Protein AF-A0AA43JFD2-F1 (afdb_monomer_lite)

Radius of gyration: 27.29 Å; chains: 1;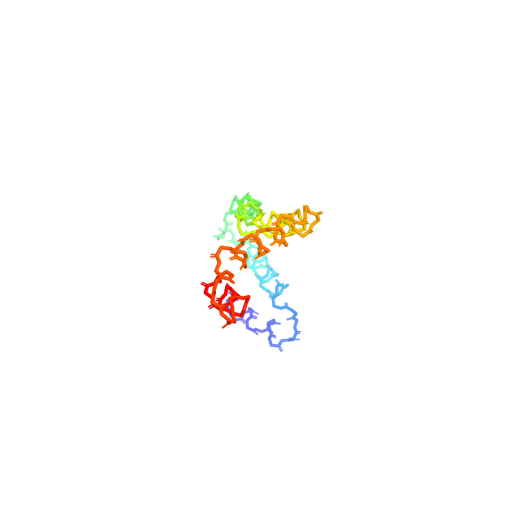 bounding box: 55×24×68 Å

Secondary structure (DSSP, 8-state):
-HHHHHHHHHTT--HHHHHHHHHHHHHHHHHHTT-S-GGGGGGHHHHHHHHHT-HHHHHHHHHHHHHHHHHHT-HHHHHHHHHHHHTTTSTTHHHHHHHH-

Foldseek 3Di:
DVVQLVVVVVVVDDSVCSVVVVVVVVQVVCVVVVNHDPVVVVCVVVVVVVVVPPVVVVVVVVVVVVVVCCVVVCVVVVVLVVQLVVQVVDPCSSVVSVVVD

Sequence (101 aa):
MFAGLCSFVLLGFPVSFTLAGTALVFALAGIAFSVFDPDFLGVLPHRVYGVMTNEVLIAIPLFIFMGVMLERSKVAEELLDTMGQLFGRLRGGLGISVSVV

pLDDT: mean 81.62, std 9.67, range [56.0, 95.0]

Structure (mmCIF, N/CA/C/O backbone):
data_AF-A0AA43JFD2-F1
#
_entry.id   AF-A0AA43JFD2-F1
#
loop_
_atom_site.group_PDB
_atom_site.id
_atom_site.type_symbol
_atom_site.label_atom_id
_atom_site.label_alt_id
_atom_site.label_comp_id
_atom_site.label_asym_id
_atom_site.label_entity_id
_atom_site.label_seq_id
_atom_site.pdbx_PDB_ins_code
_atom_site.Cartn_x
_atom_site.Cartn_y
_atom_site.Cartn_z
_atom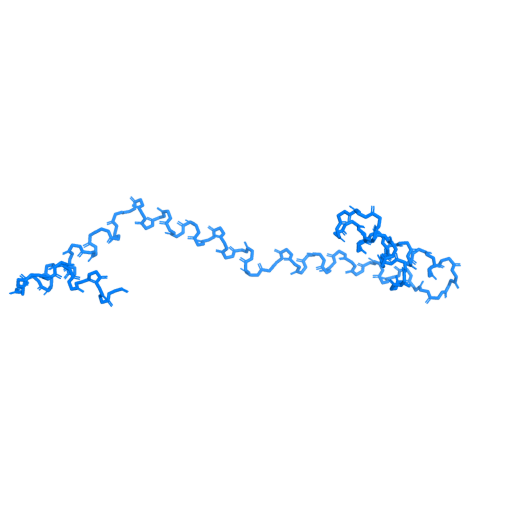_site.occupancy
_atom_site.B_iso_or_equiv
_atom_site.auth_seq_id
_atom_site.auth_comp_id
_atom_site.auth_asym_id
_atom_site.auth_atom_id
_atom_site.pdbx_PDB_model_num
ATOM 1 N N . MET A 1 1 ? 11.920 -10.838 -20.443 1.00 81.00 1 MET A N 1
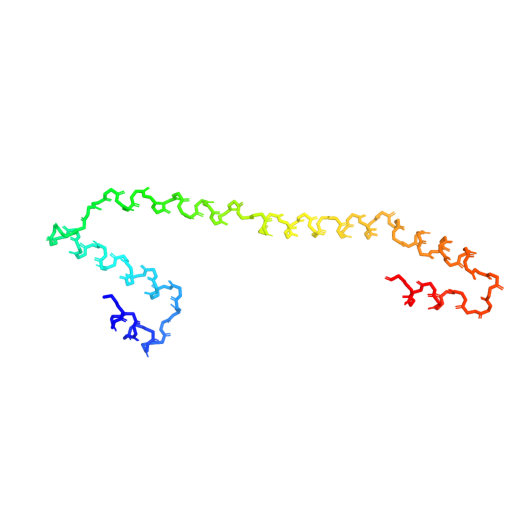ATOM 2 C CA . MET A 1 1 ? 11.491 -10.332 -19.121 1.00 81.00 1 MET A CA 1
ATOM 3 C C . MET A 1 1 ? 11.503 -11.415 -18.035 1.00 81.00 1 MET A C 1
ATOM 5 O O . MET A 1 1 ? 12.230 -11.237 -17.071 1.00 81.00 1 MET A O 1
ATOM 9 N N . PHE A 1 2 ? 10.800 -12.550 -18.191 1.00 87.69 2 PHE A N 1
ATOM 10 C CA . PHE A 1 2 ? 10.686 -13.599 -17.151 1.00 87.69 2 PHE A CA 1
ATOM 11 C C . PHE A 1 2 ? 12.025 -14.163 -16.634 1.00 87.69 2 PHE A C 1
ATOM 13 O O . PHE A 1 2 ? 12.276 -14.128 -15.436 1.00 87.69 2 PHE A O 1
ATOM 20 N N . ALA A 1 3 ? 12.925 -14.599 -17.525 1.00 90.25 3 ALA A N 1
ATOM 21 C CA . ALA A 1 3 ? 14.235 -15.123 -17.116 1.00 90.25 3 ALA A CA 1
ATOM 22 C C . ALA A 1 3 ? 15.081 -14.080 -16.356 1.00 90.25 3 ALA A C 1
ATOM 24 O O . ALA A 1 3 ? 15.721 -14.407 -15.362 1.00 90.25 3 ALA A O 1
ATOM 25 N N . GLY A 1 4 ? 15.013 -12.812 -16.784 1.00 87.56 4 GLY A N 1
ATOM 26 C CA . GLY A 1 4 ? 15.658 -11.691 -16.097 1.00 87.56 4 GLY A CA 1
ATOM 27 C C . GLY A 1 4 ? 15.115 -11.502 -14.680 1.00 87.56 4 GLY A C 1
ATOM 28 O O . GLY A 1 4 ? 15.883 -11.422 -13.724 1.00 87.56 4 GLY A O 1
ATOM 29 N N . LEU A 1 5 ? 13.792 -11.521 -14.521 1.00 89.88 5 LEU A N 1
ATOM 30 C CA . LEU A 1 5 ? 13.142 -11.457 -13.212 1.00 89.88 5 LEU A CA 1
ATOM 31 C C . LEU A 1 5 ? 13.600 -12.598 -12.297 1.00 89.88 5 LEU A C 1
ATOM 33 O O . LEU A 1 5 ? 14.016 -12.329 -11.173 1.00 89.88 5 LEU A O 1
ATOM 37 N N . CYS A 1 6 ? 13.617 -13.842 -12.784 1.00 88.62 6 CYS A N 1
ATOM 38 C CA . CYS A 1 6 ? 14.107 -14.980 -12.005 1.00 88.62 6 CYS A CA 1
ATOM 39 C C . CYS A 1 6 ? 15.559 -14.783 -11.546 1.00 88.62 6 CYS A C 1
ATOM 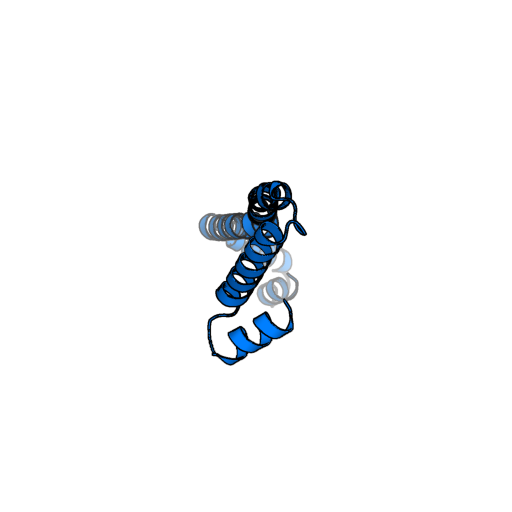41 O O . CYS A 1 6 ? 15.847 -14.991 -10.370 1.00 88.62 6 CYS A O 1
ATOM 43 N N . SER A 1 7 ? 16.460 -14.319 -12.421 1.00 89.38 7 SER A N 1
ATOM 44 C CA . SER A 1 7 ? 17.848 -14.038 -12.022 1.00 89.38 7 SER A CA 1
ATOM 45 C C . SER A 1 7 ? 17.962 -12.956 -10.939 1.00 89.38 7 SER A C 1
ATOM 47 O O . SER A 1 7 ? 18.719 -13.131 -9.988 1.00 89.38 7 SER A O 1
ATOM 49 N N . PHE A 1 8 ? 17.182 -11.871 -11.026 1.00 86.81 8 PHE A N 1
ATOM 50 C CA . PHE A 1 8 ? 17.209 -10.792 -10.031 1.00 86.81 8 PHE A CA 1
ATOM 51 C C . PHE A 1 8 ? 16.615 -11.199 -8.679 1.00 86.81 8 PHE A C 1
ATOM 53 O O . PHE A 1 8 ? 17.105 -10.757 -7.641 1.00 86.81 8 PHE A O 1
ATOM 60 N N . VAL A 1 9 ? 15.596 -12.060 -8.673 1.00 89.19 9 VAL A N 1
ATOM 61 C CA . VAL A 1 9 ? 15.027 -12.612 -7.434 1.00 89.19 9 VAL A CA 1
ATOM 62 C C . VAL A 1 9 ? 16.006 -13.581 -6.764 1.00 89.19 9 VAL A C 1
ATOM 64 O O . VAL A 1 9 ? 16.186 -13.522 -5.551 1.00 89.19 9 VAL A O 1
ATOM 67 N N . LEU A 1 10 ? 16.697 -14.422 -7.541 1.00 90.31 10 LEU A N 1
ATOM 68 C CA . LEU A 1 10 ? 17.713 -15.350 -7.023 1.00 90.31 10 LEU A CA 1
ATOM 69 C C . LEU A 1 10 ? 18.939 -14.634 -6.429 1.00 90.31 10 LEU A C 1
ATOM 71 O O . LEU A 1 10 ? 19.590 -15.182 -5.545 1.00 90.31 10 LEU A O 1
ATOM 75 N N . LEU A 1 11 ? 19.223 -13.401 -6.862 1.00 87.56 11 LEU A N 1
ATOM 76 C CA . LEU A 1 11 ? 20.252 -12.530 -6.278 1.00 87.56 11 LEU A CA 1
ATOM 77 C C . LEU A 1 11 ? 19.887 -11.992 -4.877 1.00 87.56 11 LEU A C 1
ATOM 79 O O . LEU A 1 11 ? 20.711 -11.330 -4.252 1.00 87.56 11 LEU A O 1
ATOM 83 N N . GLY A 1 12 ? 18.682 -12.277 -4.365 1.00 84.44 12 GLY A N 1
ATOM 84 C CA . GLY A 1 12 ? 18.280 -11.957 -2.991 1.00 84.44 12 GLY A CA 1
ATOM 85 C C . GLY A 1 12 ? 17.786 -10.523 -2.770 1.00 84.44 12 GLY A C 1
ATOM 86 O O . GLY A 1 12 ? 17.606 -10.107 -1.628 1.00 84.44 12 GLY A O 1
ATOM 87 N N . PHE A 1 13 ? 17.547 -9.755 -3.836 1.00 83.44 13 PHE A N 1
ATOM 88 C CA . PHE A 1 13 ? 16.979 -8.409 -3.730 1.00 83.44 13 PHE A CA 1
ATOM 89 C C . PHE A 1 13 ? 15.479 -8.447 -3.377 1.00 83.44 13 PHE A C 1
ATOM 91 O O . PHE A 1 13 ? 14.774 -9.368 -3.801 1.00 83.44 13 PHE A O 1
ATOM 98 N N . PRO A 1 14 ? 14.941 -7.435 -2.661 1.00 88.06 14 PRO A N 1
ATOM 99 C CA . PRO A 1 14 ? 13.516 -7.380 -2.348 1.00 88.06 14 PRO A CA 1
ATOM 100 C C . PRO A 1 14 ? 12.653 -7.426 -3.617 1.00 88.06 14 PRO A C 1
ATOM 102 O O . PRO A 1 14 ? 12.907 -6.720 -4.597 1.00 88.06 14 PRO A O 1
ATOM 105 N N . VAL A 1 15 ? 11.608 -8.257 -3.586 1.00 88.50 15 VAL A N 1
ATOM 106 C CA . VAL A 1 15 ? 10.800 -8.620 -4.766 1.00 88.50 15 VAL A CA 1
ATOM 107 C C . VAL A 1 15 ? 10.131 -7.407 -5.431 1.00 88.50 15 VAL A C 1
ATOM 109 O O . VAL A 1 15 ? 10.007 -7.361 -6.651 1.00 88.50 15 VAL A O 1
ATOM 112 N N . SER A 1 16 ? 9.754 -6.383 -4.660 1.00 88.81 16 SER A N 1
ATOM 113 C CA . SER A 1 16 ? 9.153 -5.150 -5.192 1.00 88.81 16 SER A CA 1
ATOM 114 C C . SER A 1 16 ? 10.094 -4.393 -6.137 1.00 88.81 16 SER A C 1
ATOM 116 O O . SER A 1 16 ? 9.685 -3.989 -7.227 1.00 88.81 16 SER A O 1
ATOM 118 N N . PHE A 1 17 ? 11.365 -4.244 -5.755 1.00 87.94 17 PHE A N 1
ATOM 119 C CA . PHE A 1 17 ? 12.368 -3.552 -6.566 1.00 87.94 17 PHE A CA 1
ATOM 120 C C . PHE A 1 17 ? 12.771 -4.363 -7.795 1.00 87.94 17 PHE A C 1
ATOM 122 O O . PHE A 1 17 ? 12.973 -3.788 -8.863 1.00 87.94 17 PHE A O 1
ATOM 129 N N . THR A 1 18 ? 12.846 -5.690 -7.683 1.00 91.75 18 THR A N 1
ATOM 130 C CA . THR A 1 18 ? 13.178 -6.551 -8.829 1.00 91.75 18 THR A CA 1
ATOM 131 C C . THR A 1 18 ? 12.046 -6.597 -9.856 1.00 91.75 18 THR A C 1
ATOM 133 O O . THR A 1 18 ? 12.314 -6.516 -11.055 1.00 91.75 18 THR A O 1
ATOM 136 N N . LEU A 1 19 ? 10.782 -6.627 -9.420 1.00 90.25 19 LEU A N 1
ATOM 137 C CA . LEU A 1 19 ? 9.614 -6.516 -10.301 1.00 90.25 19 LEU A CA 1
ATOM 138 C C . LEU A 1 19 ? 9.576 -5.174 -11.039 1.00 90.25 19 LEU A C 1
ATOM 140 O O . LEU A 1 19 ? 9.508 -5.153 -12.269 1.00 90.25 19 LEU A O 1
ATOM 144 N N . ALA A 1 20 ? 9.655 -4.061 -10.304 1.00 88.94 20 ALA A N 1
ATOM 145 C CA . ALA A 1 20 ? 9.614 -2.727 -10.897 1.00 88.94 20 ALA A CA 1
ATOM 146 C C . ALA A 1 20 ? 10.824 -2.481 -11.812 1.00 88.94 20 ALA A C 1
ATOM 148 O O . ALA A 1 20 ? 10.663 -2.039 -12.947 1.00 88.94 20 ALA A O 1
ATOM 149 N N . GLY A 1 21 ? 12.028 -2.828 -11.351 1.00 89.50 21 GLY A N 1
ATOM 150 C CA . GLY A 1 21 ? 13.272 -2.624 -12.088 1.00 89.50 21 GLY A CA 1
ATOM 151 C C . GLY A 1 21 ? 13.345 -3.444 -13.373 1.00 89.50 21 GLY A C 1
ATOM 152 O O . GLY A 1 21 ? 13.669 -2.899 -14.424 1.00 89.50 21 GLY A O 1
ATOM 153 N N . THR A 1 22 ? 12.988 -4.732 -13.338 1.00 91.25 22 THR A N 1
ATOM 154 C CA . THR A 1 22 ? 12.992 -5.552 -14.562 1.00 91.25 22 THR A CA 1
ATOM 155 C C . THR A 1 22 ? 11.926 -5.107 -15.556 1.00 91.25 22 THR A C 1
ATOM 157 O O . THR A 1 22 ? 12.209 -5.070 -16.751 1.00 91.25 22 THR A O 1
ATOM 160 N N . ALA A 1 23 ? 10.743 -4.689 -15.097 1.00 88.69 23 ALA A N 1
ATOM 161 C CA . ALA A 1 23 ? 9.736 -4.097 -15.976 1.00 88.69 23 ALA A CA 1
ATOM 162 C C . ALA A 1 23 ? 10.259 -2.827 -16.672 1.00 88.69 23 ALA A C 1
ATOM 164 O O . ALA A 1 23 ? 10.106 -2.684 -17.884 1.00 88.69 23 ALA A O 1
ATOM 165 N N . LEU A 1 24 ? 10.941 -1.946 -15.933 1.00 89.44 24 LEU A N 1
ATOM 166 C CA . LEU A 1 24 ? 11.463 -0.678 -16.450 1.00 89.44 24 LEU A CA 1
ATOM 167 C C . LEU A 1 24 ? 12.645 -0.877 -17.412 1.00 89.44 24 LEU A C 1
ATOM 169 O O . LEU A 1 24 ? 12.678 -0.268 -18.478 1.00 89.44 24 LEU A O 1
ATOM 173 N N . VAL A 1 25 ? 13.577 -1.781 -17.093 1.00 90.00 25 VAL A N 1
ATOM 174 C CA . VAL A 1 25 ? 14.718 -2.120 -17.965 1.00 90.00 25 VAL A CA 1
ATOM 175 C C . VAL A 1 25 ? 14.243 -2.711 -19.293 1.00 90.00 25 VAL A C 1
ATOM 177 O O . VAL A 1 25 ? 14.734 -2.318 -20.350 1.00 90.00 25 VAL A O 1
ATOM 180 N N . PHE A 1 26 ? 13.268 -3.624 -19.263 1.00 88.81 26 PHE A N 1
ATOM 181 C CA . PHE A 1 26 ? 12.708 -4.192 -20.491 1.00 88.81 26 PHE A CA 1
ATOM 182 C C . PHE A 1 26 ? 11.865 -3.175 -21.277 1.00 88.81 26 PHE A C 1
ATOM 184 O O . PHE A 1 26 ? 11.902 -3.214 -22.505 1.00 88.81 26 PHE A O 1
ATOM 191 N N . ALA A 1 27 ? 11.168 -2.247 -20.612 1.00 87.50 27 ALA A N 1
ATOM 192 C CA . ALA A 1 27 ? 10.464 -1.153 -21.285 1.00 87.50 27 ALA A CA 1
ATOM 193 C C . ALA A 1 27 ? 11.439 -0.211 -22.014 1.00 87.50 27 ALA A C 1
ATOM 195 O O . ALA A 1 27 ? 11.249 0.076 -23.193 1.00 87.50 27 ALA A O 1
ATOM 196 N N . LEU A 1 28 ? 12.531 0.199 -21.358 1.00 87.25 28 LEU A N 1
ATOM 197 C CA . LEU A 1 28 ? 13.572 1.035 -21.969 1.00 87.25 28 LEU A CA 1
ATOM 198 C C . LEU A 1 28 ? 14.276 0.326 -23.132 1.00 87.25 28 LEU A C 1
ATOM 200 O O . LEU A 1 28 ? 14.490 0.932 -24.181 1.00 87.25 28 LEU A O 1
ATOM 204 N N . ALA A 1 29 ? 14.594 -0.963 -22.977 1.00 88.94 29 ALA A N 1
ATOM 205 C CA . ALA A 1 29 ? 15.146 -1.762 -24.066 1.00 88.94 29 ALA A CA 1
ATOM 206 C C . ALA A 1 29 ? 14.163 -1.851 -25.247 1.00 88.94 29 ALA A C 1
ATOM 208 O O . ALA A 1 29 ? 14.561 -1.651 -26.389 1.00 88.94 29 ALA A O 1
ATOM 209 N N . GLY A 1 30 ? 12.872 -2.081 -24.987 1.00 86.94 30 GLY A N 1
ATOM 210 C CA . GLY A 1 30 ? 11.834 -2.117 -26.020 1.00 86.94 30 GLY A CA 1
ATOM 211 C C . GLY A 1 30 ? 11.703 -0.806 -26.801 1.00 86.94 30 GLY A C 1
ATOM 212 O O . GLY A 1 30 ? 11.541 -0.848 -28.020 1.00 86.94 30 GLY A O 1
ATOM 213 N N . ILE A 1 31 ? 11.836 0.339 -26.121 1.00 86.00 31 ILE A N 1
ATOM 214 C CA . ILE A 1 31 ? 11.844 1.667 -26.757 1.00 86.00 31 ILE A CA 1
ATOM 215 C C . ILE A 1 31 ? 13.084 1.822 -27.640 1.00 86.00 31 ILE A C 1
ATOM 217 O O . ILE A 1 31 ? 12.973 2.249 -28.786 1.00 86.00 31 ILE A O 1
ATOM 221 N N . ALA A 1 32 ? 14.261 1.416 -27.150 1.00 85.44 32 ALA A N 1
ATOM 222 C CA . ALA A 1 32 ? 15.505 1.490 -27.917 1.00 85.44 32 ALA A CA 1
ATOM 223 C C . ALA A 1 32 ? 15.467 0.637 -29.199 1.00 85.44 32 ALA A C 1
ATOM 225 O O . ALA A 1 32 ? 15.988 1.051 -30.232 1.00 85.44 32 ALA A O 1
ATOM 226 N N . PHE A 1 33 ? 14.813 -0.526 -29.157 1.00 88.50 33 PHE A N 1
ATOM 227 C CA . PHE A 1 33 ? 14.621 -1.391 -30.325 1.00 88.50 33 PHE A CA 1
ATOM 228 C C . PHE A 1 33 ? 13.391 -1.021 -31.178 1.00 88.50 33 PHE A C 1
ATOM 230 O O . PHE A 1 33 ? 13.105 -1.724 -32.143 1.00 88.50 33 PHE A O 1
ATOM 237 N N . SER A 1 34 ? 12.677 0.071 -30.860 1.00 81.31 34 SER A N 1
ATOM 238 C CA . SER A 1 34 ? 11.435 0.506 -31.536 1.00 81.31 34 SER A CA 1
ATOM 239 C C . SER A 1 34 ? 10.318 -0.552 -31.562 1.00 81.31 34 SER A C 1
ATOM 241 O O . SER A 1 34 ? 9.446 -0.530 -32.424 1.00 81.31 34 SER A O 1
ATOM 243 N N . VAL A 1 35 ? 10.343 -1.496 -30.618 1.00 82.62 35 VAL A N 1
ATOM 244 C CA . VAL A 1 35 ? 9.322 -2.549 -30.450 1.00 82.62 35 VAL A CA 1
ATOM 245 C C . VAL A 1 35 ? 8.239 -2.111 -29.453 1.00 82.62 35 VAL A C 1
ATOM 247 O O . VAL A 1 35 ? 7.183 -2.733 -29.367 1.00 82.62 35 VAL A O 1
ATOM 250 N N . PHE A 1 36 ? 8.494 -1.051 -28.683 1.00 79.75 36 PHE A N 1
ATOM 251 C CA . PHE A 1 36 ? 7.620 -0.568 -27.620 1.00 79.75 36 PHE A CA 1
ATOM 252 C C . PHE A 1 36 ? 7.357 0.933 -27.762 1.00 79.75 36 PHE A C 1
ATOM 254 O O . PHE A 1 36 ? 8.300 1.726 -27.755 1.00 79.75 36 PHE A O 1
ATOM 261 N N . ASP A 1 37 ? 6.080 1.315 -27.840 1.00 81.94 37 ASP A N 1
ATOM 262 C CA . ASP A 1 37 ? 5.675 2.717 -27.909 1.00 81.94 37 ASP A CA 1
ATOM 263 C C . ASP A 1 37 ? 5.831 3.418 -26.546 1.00 81.94 37 ASP A C 1
ATOM 265 O O . ASP A 1 37 ? 5.311 2.931 -25.532 1.00 81.94 37 ASP A O 1
ATOM 269 N N . PRO A 1 38 ? 6.500 4.585 -26.491 1.00 79.88 38 PRO A N 1
ATOM 270 C CA . PRO A 1 38 ? 6.696 5.343 -25.254 1.00 79.88 38 PRO A CA 1
AT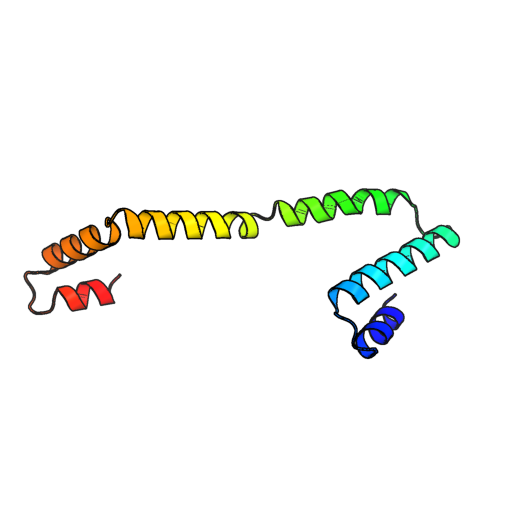OM 271 C C . PRO A 1 38 ? 5.390 5.759 -24.564 1.00 79.88 38 PRO A C 1
ATOM 273 O O . PRO A 1 38 ? 5.364 5.898 -23.341 1.00 79.88 38 PRO A O 1
ATOM 276 N N . ASP A 1 39 ? 4.299 5.909 -25.316 1.00 82.88 39 ASP A N 1
ATOM 277 C CA . ASP A 1 39 ? 2.997 6.349 -24.801 1.00 82.88 39 ASP A CA 1
ATOM 278 C C . ASP A 1 39 ? 2.427 5.405 -23.731 1.00 82.88 39 ASP A C 1
ATOM 280 O O . ASP A 1 39 ? 1.740 5.844 -22.804 1.00 82.88 39 ASP A O 1
ATOM 284 N N . PHE A 1 40 ? 2.781 4.116 -23.767 1.00 79.75 40 PHE A N 1
ATOM 285 C CA . PHE A 1 40 ? 2.368 3.157 -22.740 1.00 79.75 40 PHE A CA 1
ATOM 286 C C . PHE A 1 40 ? 2.978 3.442 -21.360 1.00 79.75 40 PHE A C 1
ATOM 288 O O . PHE A 1 40 ? 2.373 3.087 -20.344 1.00 79.75 40 PHE A O 1
ATOM 295 N N . LEU A 1 41 ? 4.130 4.122 -21.285 1.00 82.12 41 LEU A N 1
ATOM 296 C CA . LEU A 1 41 ? 4.689 4.579 -20.005 1.00 82.12 41 LEU A CA 1
ATOM 297 C C . LEU A 1 41 ? 3.830 5.686 -19.377 1.00 82.12 41 LEU A C 1
ATOM 299 O O . LEU A 1 41 ? 3.731 5.757 -18.151 1.00 82.12 41 LEU A O 1
ATOM 303 N N . GLY A 1 42 ? 3.150 6.498 -20.193 1.00 82.62 42 GLY A N 1
ATOM 304 C CA . GLY A 1 42 ? 2.244 7.558 -19.737 1.00 82.62 42 GLY A CA 1
ATOM 305 C C . GLY A 1 42 ? 1.000 7.044 -19.003 1.00 82.62 42 GLY A C 1
ATOM 306 O O . GLY A 1 42 ? 0.361 7.793 -18.269 1.00 82.62 42 GLY A O 1
ATOM 307 N N . VAL A 1 43 ? 0.681 5.752 -19.134 1.00 82.88 43 VAL A N 1
ATOM 308 C CA . VAL A 1 43 ? -0.447 5.096 -18.448 1.00 82.88 43 VAL A CA 1
ATOM 309 C C . VAL A 1 43 ? -0.053 4.584 -17.050 1.00 82.88 43 VAL A C 1
ATOM 311 O O . VAL A 1 43 ? -0.921 4.284 -16.225 1.00 82.88 43 VAL A O 1
ATOM 314 N N . LEU A 1 44 ? 1.246 4.520 -16.729 1.00 83.81 44 LEU A N 1
ATOM 315 C CA . LEU A 1 44 ? 1.731 4.065 -15.418 1.00 83.81 44 LEU A CA 1
ATOM 316 C C . LEU A 1 44 ? 1.187 4.897 -14.243 1.00 83.81 44 LEU A C 1
ATOM 318 O O . LEU A 1 44 ? 0.702 4.284 -13.288 1.00 83.81 44 LEU A O 1
ATOM 322 N N . PRO A 1 45 ? 1.179 6.248 -14.285 1.00 82.44 45 PRO A N 1
ATOM 323 C CA . PRO A 1 45 ? 0.622 7.057 -13.204 1.00 82.44 45 PRO A CA 1
ATOM 324 C C . PRO A 1 45 ? -0.857 6.760 -12.962 1.00 82.44 45 PRO A C 1
ATOM 326 O O . PRO A 1 45 ? -1.278 6.668 -11.814 1.00 82.44 45 PRO A O 1
ATOM 329 N N . HIS A 1 46 ? -1.634 6.534 -14.025 1.00 83.94 46 HIS A N 1
ATOM 330 C CA . HIS A 1 46 ? -3.051 6.195 -13.907 1.00 83.94 46 HIS A CA 1
ATOM 331 C C . HIS A 1 46 ? -3.261 4.857 -13.183 1.00 83.94 46 HIS A C 1
ATOM 333 O O . HIS A 1 46 ? -4.141 4.745 -12.329 1.00 83.94 46 HIS A O 1
ATOM 339 N N . ARG A 1 47 ? -2.409 3.856 -13.444 1.00 81.19 47 ARG A N 1
ATOM 340 C CA . ARG A 1 47 ? -2.458 2.577 -12.718 1.00 81.19 47 ARG A CA 1
ATOM 341 C C . ARG A 1 47 ? -2.078 2.710 -11.248 1.00 81.19 47 ARG A C 1
ATOM 343 O O . ARG A 1 47 ? -2.712 2.078 -10.411 1.00 81.19 47 ARG A O 1
ATOM 350 N N . VAL A 1 48 ? -1.077 3.531 -10.932 1.00 82.44 48 VAL A N 1
ATOM 351 C CA . VAL A 1 48 ? -0.683 3.800 -9.538 1.00 82.44 48 VAL A CA 1
ATOM 352 C C . VAL A 1 48 ? -1.804 4.533 -8.800 1.00 82.44 48 VAL A C 1
ATOM 354 O O . VAL A 1 48 ? -2.173 4.130 -7.698 1.00 82.44 48 VAL A O 1
ATOM 357 N N . TYR A 1 49 ? -2.413 5.541 -9.431 1.00 80.81 49 TYR A N 1
ATOM 358 C CA . TYR A 1 49 ? -3.569 6.247 -8.878 1.00 80.81 49 TYR A CA 1
ATOM 359 C C . TYR A 1 49 ? -4.750 5.311 -8.613 1.00 80.81 49 TYR A C 1
ATOM 361 O O . TYR A 1 49 ? -5.340 5.388 -7.540 1.00 80.81 49 TYR A O 1
ATOM 369 N N . GLY A 1 50 ? -5.042 4.381 -9.528 1.00 78.19 50 GLY A N 1
ATOM 370 C CA . GLY A 1 50 ? -6.101 3.387 -9.336 1.00 78.19 50 GLY A CA 1
ATOM 371 C C . GLY A 1 50 ? -5.902 2.494 -8.102 1.00 78.19 50 GLY A C 1
ATOM 372 O O . GLY A 1 50 ? -6.872 2.103 -7.458 1.00 78.19 50 GLY A O 1
ATOM 373 N N . VAL A 1 51 ? -4.651 2.200 -7.728 1.00 76.62 51 VAL A N 1
ATOM 374 C CA . VAL A 1 51 ? -4.340 1.458 -6.493 1.00 76.62 51 VAL A CA 1
ATOM 375 C C . VAL A 1 51 ? -4.491 2.343 -5.253 1.00 76.62 51 VAL A C 1
ATOM 377 O O . VAL A 1 51 ? -4.931 1.859 -4.215 1.00 76.62 51 VAL A O 1
ATOM 380 N N . MET A 1 52 ? -4.173 3.637 -5.336 1.00 71.50 52 MET A N 1
ATOM 381 C CA . MET A 1 52 ? -4.347 4.569 -4.213 1.00 71.50 52 MET A CA 1
ATOM 382 C C . MET A 1 52 ? -5.817 4.872 -3.915 1.00 71.50 52 MET A C 1
ATOM 384 O O . MET A 1 52 ? -6.178 5.063 -2.757 1.00 71.50 52 MET A O 1
ATOM 388 N N . THR A 1 53 ? -6.677 4.870 -4.933 1.00 76.50 53 THR A N 1
ATOM 389 C CA . THR A 1 53 ? -8.132 5.013 -4.774 1.00 76.50 53 THR A CA 1
ATOM 390 C C . THR A 1 53 ? -8.816 3.715 -4.348 1.00 76.50 53 THR A C 1
ATOM 392 O O . THR A 1 53 ? -10.040 3.627 -4.396 1.00 76.50 53 THR A O 1
ATOM 395 N N . ASN A 1 54 ? -8.056 2.682 -3.973 1.00 79.06 54 ASN A N 1
ATOM 396 C CA . ASN A 1 54 ? -8.632 1.413 -3.567 1.00 79.06 54 ASN A CA 1
ATOM 397 C C . ASN A 1 54 ? -9.468 1.595 -2.294 1.00 79.06 54 ASN A C 1
ATOM 399 O O . ASN A 1 54 ? -8.959 1.995 -1.243 1.00 79.06 54 ASN A O 1
ATOM 403 N N . GLU A 1 55 ? -10.750 1.256 -2.400 1.00 80.12 55 GLU A N 1
ATOM 404 C CA . GLU A 1 55 ? -11.736 1.389 -1.328 1.00 80.12 55 GLU A CA 1
ATOM 405 C C . GLU A 1 55 ? -11.304 0.669 -0.044 1.00 80.12 55 GLU A C 1
ATOM 407 O O . GLU A 1 55 ? -11.600 1.144 1.048 1.00 80.12 55 G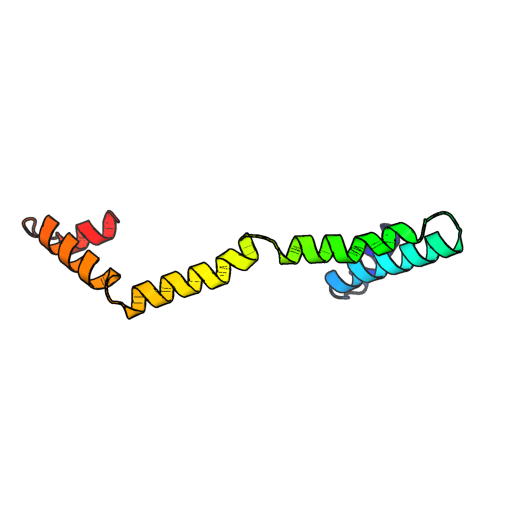LU A O 1
ATOM 412 N N . VAL A 1 56 ? -10.525 -0.415 -0.145 1.00 86.19 56 VAL A N 1
ATOM 413 C CA . VAL A 1 56 ? -9.998 -1.151 1.014 1.00 86.19 56 VAL A CA 1
ATOM 414 C C . VAL A 1 56 ? -8.993 -0.313 1.804 1.00 86.19 56 VAL A C 1
ATOM 416 O O . VAL A 1 56 ? -9.055 -0.277 3.031 1.00 86.19 56 VAL A O 1
ATOM 419 N N . LEU A 1 57 ? -8.082 0.392 1.125 1.00 85.50 57 LEU A N 1
ATOM 420 C CA . LEU A 1 57 ? -7.090 1.240 1.796 1.00 85.50 57 LEU A CA 1
ATOM 421 C C . LEU A 1 57 ? -7.753 2.427 2.500 1.00 85.50 57 LEU A C 1
ATOM 423 O O . LEU A 1 57 ? -7.295 2.840 3.562 1.00 85.50 57 LEU A O 1
ATOM 427 N N . ILE A 1 58 ? -8.849 2.937 1.931 1.00 86.50 58 ILE A N 1
ATOM 428 C CA . ILE A 1 58 ? -9.672 4.002 2.518 1.00 86.50 58 ILE A CA 1
ATOM 429 C C . ILE A 1 58 ? -10.534 3.462 3.672 1.00 86.50 58 ILE A C 1
ATOM 431 O O . ILE A 1 58 ? -10.746 4.158 4.666 1.00 86.50 58 ILE A O 1
ATOM 435 N N . ALA A 1 59 ? -10.994 2.213 3.591 1.00 89.25 59 ALA A N 1
ATOM 436 C CA . ALA A 1 59 ? -11.797 1.587 4.634 1.00 89.25 59 ALA A CA 1
ATOM 437 C C . ALA A 1 59 ? -11.020 1.399 5.947 1.00 89.25 59 ALA A C 1
ATOM 439 O O . ALA A 1 59 ? -11.607 1.561 7.011 1.00 89.25 59 ALA A O 1
ATOM 440 N N . ILE A 1 60 ? -9.712 1.116 5.900 1.00 93.62 60 ILE A N 1
ATOM 441 C CA . ILE A 1 60 ? -8.879 0.901 7.102 1.00 93.62 60 ILE A CA 1
ATOM 442 C C . ILE A 1 60 ? -8.938 2.087 8.089 1.00 93.62 60 ILE A C 1
ATOM 444 O O . ILE A 1 60 ? -9.323 1.874 9.241 1.00 93.62 60 ILE A O 1
ATOM 448 N N . PRO A 1 61 ? -8.601 3.336 7.704 1.00 92.44 61 PRO A N 1
ATOM 449 C CA . PRO A 1 61 ? -8.658 4.468 8.627 1.00 92.44 61 PRO A CA 1
ATOM 450 C C . PRO A 1 61 ? -10.085 4.784 9.091 1.00 92.44 61 PRO A C 1
ATOM 452 O O . PRO A 1 61 ? -10.267 5.171 10.243 1.00 92.44 61 PRO A O 1
ATOM 455 N N . LEU A 1 62 ? -11.101 4.575 8.245 1.00 93.81 62 LEU A N 1
ATOM 456 C CA . LEU A 1 62 ? -12.506 4.753 8.630 1.00 93.81 62 LEU A CA 1
ATOM 457 C C . LEU A 1 62 ? -12.957 3.716 9.668 1.00 93.81 62 LEU A C 1
ATOM 459 O O . LEU A 1 62 ? -13.654 4.068 10.619 1.00 93.81 62 LEU A O 1
ATOM 463 N N . PHE A 1 63 ? -12.514 2.463 9.536 1.00 94.50 63 PHE A N 1
ATOM 464 C CA . PHE A 1 63 ? -12.758 1.410 10.523 1.00 94.50 63 PHE A CA 1
ATOM 465 C C . PHE A 1 63 ? -12.110 1.734 11.866 1.00 94.50 63 PHE A C 1
ATOM 467 O O . PHE A 1 63 ? -12.752 1.598 12.907 1.00 94.50 63 PHE A O 1
ATOM 474 N N . ILE A 1 64 ? -10.860 2.206 11.844 1.00 94.56 64 ILE A N 1
ATOM 475 C CA . ILE A 1 64 ? -10.160 2.641 13.057 1.00 94.56 64 ILE A CA 1
ATOM 476 C C . ILE A 1 64 ? -10.906 3.819 13.694 1.00 94.56 64 ILE A C 1
ATOM 478 O O . ILE A 1 64 ? -11.138 3.814 14.901 1.00 94.56 64 ILE A O 1
ATOM 482 N N . PHE A 1 65 ? -11.337 4.799 12.897 1.00 95.00 65 PHE A N 1
ATOM 483 C CA . PHE A 1 65 ? -12.098 5.944 13.393 1.00 95.00 65 PHE A CA 1
ATOM 484 C C . PHE A 1 65 ? -13.412 5.525 14.058 1.00 95.00 65 PHE A C 1
ATOM 486 O O . PHE A 1 65 ? -13.687 5.949 15.179 1.00 95.00 65 PHE A O 1
ATOM 493 N N . MET A 1 66 ? -14.195 4.665 13.403 1.00 94.06 66 MET A N 1
ATOM 494 C CA . MET A 1 66 ? -15.426 4.112 13.968 1.00 94.06 66 MET A CA 1
ATOM 495 C C . MET A 1 66 ? -15.150 3.372 15.282 1.00 94.06 66 MET A C 1
ATOM 497 O O . MET A 1 66 ? -15.836 3.626 16.269 1.00 94.06 66 MET A O 1
ATOM 501 N N . GLY A 1 67 ? -14.137 2.500 15.316 1.00 89.69 67 GLY A N 1
ATOM 502 C CA . GLY A 1 67 ? -13.772 1.742 16.515 1.00 89.69 67 GLY A CA 1
ATOM 503 C C . GLY A 1 67 ? -13.424 2.650 17.695 1.00 89.69 67 GLY A C 1
ATOM 504 O O . GLY A 1 67 ? -13.982 2.495 18.779 1.00 89.69 67 GLY A O 1
ATOM 505 N N . VAL A 1 68 ? -12.584 3.663 17.462 1.00 91.62 68 VAL A N 1
ATOM 506 C CA . VAL A 1 68 ? -12.200 4.640 18.494 1.00 91.62 68 VAL A CA 1
ATOM 507 C C . VAL A 1 68 ? -13.392 5.502 18.920 1.00 91.62 68 VAL A C 1
ATOM 509 O O . VAL A 1 68 ? -13.552 5.778 20.106 1.00 91.62 68 VAL A O 1
ATOM 512 N N . MET A 1 69 ? -14.263 5.917 17.996 1.00 91.75 69 MET A N 1
ATOM 513 C CA . MET A 1 69 ? -15.491 6.653 18.334 1.00 91.75 69 MET A CA 1
ATOM 514 C C . MET A 1 69 ? -16.433 5.828 19.219 1.00 91.75 69 MET A C 1
ATOM 516 O O . MET A 1 69 ? -16.962 6.348 20.204 1.00 91.75 69 MET A O 1
ATOM 520 N N . LEU A 1 70 ? -16.627 4.544 18.909 1.00 87.50 70 LEU A N 1
ATOM 521 C CA . LEU A 1 70 ? -17.463 3.640 19.705 1.00 87.50 70 LEU A CA 1
ATOM 522 C C . LEU A 1 70 ? -16.873 3.394 21.102 1.00 87.50 70 LEU A C 1
ATOM 524 O O . LEU A 1 70 ? -17.613 3.419 22.083 1.00 87.50 70 LEU A O 1
ATOM 528 N N . GLU A 1 71 ? -15.551 3.238 21.208 1.00 86.88 71 GLU A N 1
ATOM 529 C CA . GLU A 1 71 ? -14.853 3.093 22.492 1.00 86.88 71 GLU A CA 1
ATOM 530 C C . GLU A 1 71 ? -14.966 4.368 23.345 1.00 86.88 71 GLU A C 1
ATOM 532 O O . GLU A 1 71 ? -15.304 4.323 24.528 1.00 86.88 71 GLU A O 1
ATOM 537 N N . ARG A 1 72 ? -14.724 5.537 22.742 1.00 86.06 72 ARG A N 1
ATOM 538 C CA . ARG A 1 72 ? -14.709 6.823 23.454 1.00 86.06 72 ARG A CA 1
ATOM 539 C C . ARG A 1 72 ? -16.092 7.309 23.869 1.00 86.06 72 ARG A C 1
ATOM 541 O O . ARG A 1 72 ? -16.199 8.009 24.872 1.00 86.06 72 ARG A O 1
ATOM 548 N N . SER A 1 73 ? -17.128 6.966 23.109 1.00 88.62 73 SER A N 1
ATOM 549 C CA . SER A 1 73 ? -18.507 7.366 23.407 1.00 88.62 73 SER A CA 1
ATOM 550 C C . SER A 1 73 ? -19.160 6.525 24.503 1.00 88.62 73 SER A C 1
ATOM 552 O O . SER A 1 73 ? -20.250 6.878 24.938 1.00 88.62 73 SER A O 1
ATOM 554 N N . LYS A 1 74 ? -18.525 5.425 24.946 1.00 81.31 74 LYS A N 1
ATOM 555 C CA . LYS A 1 74 ? -19.088 4.434 25.884 1.00 81.31 74 LYS A CA 1
ATOM 556 C C . LYS A 1 74 ? -20.435 3.835 25.464 1.00 81.31 74 LYS A C 1
ATOM 558 O O . LYS A 1 74 ? -21.003 3.038 26.201 1.00 81.31 74 LYS A O 1
ATOM 563 N N . VAL A 1 75 ? -20.908 4.126 24.253 1.00 79.75 75 VAL A N 1
ATOM 564 C CA . VAL A 1 75 ? -22.158 3.586 23.707 1.00 79.75 75 VAL A CA 1
ATOM 565 C C . VAL A 1 75 ? -22.085 2.063 23.629 1.00 79.75 75 VAL A C 1
ATOM 567 O O . VAL A 1 75 ? -23.069 1.388 23.895 1.00 79.75 75 VAL A O 1
ATOM 570 N N . ALA A 1 76 ? -20.909 1.503 23.329 1.00 74.44 76 ALA A N 1
ATOM 571 C CA . ALA A 1 76 ? -20.709 0.057 23.348 1.00 74.44 76 ALA A CA 1
ATOM 572 C C . ALA A 1 76 ? -20.956 -0.554 24.743 1.00 74.44 76 ALA A C 1
ATOM 574 O O . ALA A 1 76 ? -21.585 -1.603 24.841 1.00 74.44 76 ALA A O 1
ATOM 575 N N . GLU A 1 77 ? -20.509 0.117 25.809 1.00 78.19 77 GLU A N 1
ATOM 576 C CA . GLU A 1 77 ? -20.687 -0.314 27.202 1.00 78.19 77 GLU A CA 1
ATOM 577 C C . GLU A 1 77 ? -22.153 -0.163 27.642 1.00 78.19 77 GLU A C 1
ATOM 579 O O . GLU A 1 77 ? -22.753 -1.123 28.122 1.00 78.19 77 GLU A O 1
ATOM 584 N N . GLU A 1 78 ? -22.775 0.990 27.370 1.00 82.19 78 GLU A N 1
ATOM 585 C CA . GLU A 1 78 ? -24.189 1.241 27.689 1.00 82.19 78 GLU A CA 1
ATOM 586 C C . GLU A 1 78 ? -25.140 0.281 26.958 1.00 82.19 78 GLU A C 1
ATOM 588 O O . GLU A 1 78 ? -26.135 -0.176 27.530 1.00 82.19 78 GLU A O 1
ATOM 593 N N . LEU A 1 79 ? -24.841 -0.071 25.704 1.00 78.69 79 LEU A N 1
ATOM 594 C CA . LEU A 1 79 ? -25.611 -1.068 24.961 1.00 78.69 79 LEU A CA 1
ATOM 595 C C . LEU A 1 79 ? -25.468 -2.463 25.577 1.00 78.69 79 LEU A C 1
ATOM 597 O O . LEU A 1 79 ? -26.471 -3.165 25.708 1.00 78.69 79 LEU A O 1
ATOM 601 N N . LEU A 1 80 ? -24.260 -2.853 25.991 1.00 73.81 80 LEU A N 1
ATOM 602 C CA . LEU A 1 80 ? -24.010 -4.126 26.674 1.00 73.81 80 LEU A CA 1
ATOM 603 C C . LEU A 1 80 ? -24.758 -4.213 28.011 1.00 73.81 80 LEU A C 1
ATOM 605 O O . LEU A 1 80 ? -25.410 -5.227 28.275 1.00 73.81 80 LEU A O 1
ATOM 609 N N . ASP A 1 81 ? -24.751 -3.144 28.806 1.00 79.69 81 ASP A N 1
ATOM 610 C CA . ASP A 1 81 ? -25.499 -3.070 30.065 1.00 79.69 81 ASP A CA 1
ATOM 611 C C . ASP A 1 81 ? -27.013 -3.127 29.834 1.00 79.69 81 ASP A C 1
ATOM 613 O O . ASP A 1 81 ? -27.727 -3.864 30.522 1.00 79.69 81 ASP A O 1
ATOM 617 N N . THR A 1 82 ? -27.518 -2.414 28.824 1.00 79.44 82 THR A N 1
ATOM 618 C CA . THR A 1 82 ? -28.948 -2.420 28.471 1.00 79.44 82 THR A CA 1
ATOM 619 C C . THR A 1 82 ? -29.393 -3.798 27.974 1.00 79.44 82 THR A C 1
ATOM 621 O O . THR A 1 82 ? -30.453 -4.292 28.368 1.00 79.44 82 THR A O 1
ATOM 624 N N . MET A 1 83 ? -28.571 -4.469 27.160 1.00 71.25 83 MET A N 1
ATOM 625 C CA . MET A 1 83 ? -28.800 -5.859 26.749 1.00 71.25 83 MET A CA 1
ATOM 626 C C . MET A 1 83 ? -28.765 -6.801 27.962 1.00 71.25 83 MET A C 1
ATOM 628 O O . MET A 1 83 ? -29.640 -7.653 28.110 1.00 71.25 83 MET A O 1
ATOM 632 N N . GLY A 1 84 ? -27.817 -6.629 28.885 1.00 69.50 84 GLY A N 1
ATOM 633 C CA . GLY A 1 84 ? -27.753 -7.380 30.143 1.00 69.50 84 GLY A CA 1
ATOM 634 C C . GLY A 1 84 ? -29.001 -7.210 31.017 1.00 69.50 84 GLY A C 1
ATOM 635 O O . GLY A 1 84 ? -29.494 -8.190 31.579 1.00 69.50 84 GLY A O 1
ATOM 636 N N . GLN A 1 85 ? -29.559 -5.999 31.088 1.00 74.06 85 GLN A N 1
ATOM 637 C CA . GLN A 1 85 ? -30.816 -5.719 31.791 1.00 74.06 85 GLN A CA 1
ATOM 638 C C . GLN A 1 85 ? -32.028 -6.344 31.086 1.00 74.06 85 GLN A C 1
ATOM 640 O O . GLN A 1 85 ? -32.906 -6.890 31.759 1.00 74.06 85 GLN A O 1
ATOM 645 N N . LEU A 1 86 ? -32.055 -6.341 29.748 1.00 70.69 86 LEU A N 1
ATOM 646 C CA . LEU A 1 86 ? -33.106 -6.976 28.947 1.00 70.69 86 LEU A CA 1
ATOM 647 C C . LEU A 1 86 ? -33.184 -8.494 29.206 1.00 70.69 86 LEU A C 1
ATOM 649 O O . LEU A 1 86 ? -34.273 -9.045 29.372 1.00 70.69 86 LEU A O 1
ATOM 653 N N . PHE A 1 87 ? -32.032 -9.162 29.318 1.00 66.00 87 PHE A N 1
ATOM 654 C CA . PHE A 1 87 ? -31.937 -10.595 29.634 1.00 66.00 87 PHE A CA 1
ATOM 655 C C . PHE A 1 87 ? -31.865 -10.892 31.152 1.00 66.00 87 PHE A C 1
ATOM 657 O O . PHE A 1 87 ? -31.857 -12.054 31.571 1.00 66.00 87 PHE A O 1
ATOM 664 N N . GLY A 1 88 ? -31.883 -9.856 32.001 1.00 59.47 88 GLY A N 1
ATOM 665 C CA . GLY A 1 88 ? -31.560 -9.890 33.435 1.00 59.47 88 GLY A CA 1
ATOM 666 C C . GLY A 1 88 ? -32.524 -10.646 34.358 1.00 59.47 88 GLY A C 1
ATOM 667 O O . GLY A 1 88 ? -32.221 -10.836 35.535 1.00 59.47 88 GLY A O 1
ATOM 668 N N . ARG A 1 89 ? -33.670 -11.136 33.864 1.00 62.03 89 ARG A N 1
ATOM 669 C CA . ARG A 1 89 ? -34.574 -12.000 34.660 1.00 62.03 89 ARG A CA 1
ATOM 670 C C . ARG A 1 89 ? -34.092 -13.454 34.747 1.00 62.03 89 ARG A C 1
ATOM 672 O O . ARG A 1 89 ? -34.604 -14.205 35.575 1.00 62.03 89 ARG A O 1
ATOM 679 N N . LEU A 1 90 ? -33.112 -13.854 33.935 1.00 60.25 90 LEU A N 1
ATOM 680 C CA . LEU A 1 90 ? -32.495 -15.182 33.972 1.00 60.25 90 LEU A CA 1
ATOM 681 C C . LEU A 1 90 ? -31.164 -15.115 34.736 1.00 60.25 90 LEU A C 1
ATOM 683 O O . LEU A 1 90 ? -30.277 -14.331 34.400 1.00 60.25 90 LEU A O 1
ATOM 687 N N . ARG A 1 91 ? -31.008 -15.944 35.779 1.00 58.00 91 ARG A N 1
ATOM 688 C CA . ARG A 1 91 ? -29.736 -16.097 36.509 1.00 58.00 91 ARG A CA 1
ATOM 689 C C . ARG A 1 91 ? -28.652 -16.534 35.507 1.00 58.00 91 ARG A C 1
ATOM 691 O O . ARG A 1 91 ? -28.717 -17.651 35.012 1.00 58.00 91 ARG A O 1
ATOM 698 N N . GLY A 1 92 ? -27.703 -15.643 35.191 1.00 66.94 92 GLY A N 1
ATOM 699 C CA . GLY A 1 92 ? -26.695 -15.829 34.129 1.00 66.94 92 GLY A CA 1
ATOM 700 C C . GLY A 1 92 ? -26.844 -14.912 32.899 1.00 66.94 92 GLY A C 1
ATOM 701 O O . GLY A 1 92 ? -26.057 -15.040 31.965 1.00 66.94 92 GLY A O 1
ATOM 702 N N . GLY A 1 93 ? -27.806 -13.977 32.897 1.00 62.50 93 GLY A N 1
ATOM 703 C CA . GLY A 1 93 ? -28.144 -13.118 31.751 1.00 62.50 93 GLY A CA 1
ATOM 704 C C . GLY A 1 93 ? -26.975 -12.345 31.127 1.00 62.50 93 GLY A C 1
ATOM 705 O O . GLY A 1 93 ? -26.885 -12.294 29.908 1.00 62.50 93 GLY A O 1
ATOM 706 N N . LEU A 1 94 ? -26.021 -11.844 31.925 1.00 60.97 94 LEU A N 1
ATOM 707 C CA . LEU A 1 94 ? -24.823 -11.163 31.401 1.00 60.97 94 LEU A CA 1
ATOM 708 C C . LEU A 1 94 ? -23.932 -12.089 30.553 1.00 60.97 94 LEU A C 1
ATOM 710 O O . LEU A 1 94 ? -23.421 -11.669 29.520 1.00 60.97 94 LEU A O 1
ATOM 714 N N . GLY A 1 95 ? -23.777 -13.359 30.944 1.00 67.00 95 GLY A N 1
ATOM 715 C CA . GLY A 1 95 ? -22.976 -14.330 30.186 1.00 67.00 95 GLY A CA 1
ATOM 716 C C . GLY A 1 95 ? -23.657 -14.797 28.896 1.00 67.00 95 GLY A C 1
ATOM 717 O O . GLY A 1 95 ? -22.985 -15.058 27.899 1.00 67.00 95 GLY A O 1
ATOM 718 N N . ILE A 1 96 ? -24.994 -14.855 28.894 1.00 66.50 96 ILE A N 1
ATOM 719 C CA . ILE A 1 96 ? -25.783 -15.179 27.697 1.00 66.50 96 ILE A CA 1
ATOM 720 C C . ILE A 1 96 ? -25.705 -14.029 26.687 1.00 66.50 96 ILE A C 1
ATOM 722 O O . ILE A 1 96 ? -25.479 -14.286 25.509 1.00 66.50 96 ILE A O 1
ATOM 726 N N . SER A 1 97 ? -25.803 -12.774 27.136 1.00 60.03 97 SER A N 1
ATOM 727 C CA . SER A 1 97 ? -25.719 -11.602 26.253 1.00 60.03 97 SER A CA 1
ATOM 728 C C . SER A 1 97 ? -24.387 -11.508 25.502 1.00 60.03 97 SER A C 1
ATOM 730 O O . SER A 1 97 ? -24.389 -11.197 24.318 1.00 60.03 97 SER A O 1
ATOM 732 N N . VAL A 1 98 ? -23.264 -11.829 26.155 1.00 63.59 98 VAL A N 1
ATOM 733 C CA . VAL A 1 98 ? -21.930 -11.822 25.517 1.00 63.59 98 VAL A CA 1
ATOM 734 C C . VAL A 1 98 ? -21.737 -12.996 24.552 1.00 63.59 98 VAL A C 1
ATOM 736 O O . VAL A 1 98 ? -20.952 -12.898 23.622 1.00 63.59 98 VAL A O 1
ATOM 739 N N . SER A 1 99 ? -22.433 -14.116 24.761 1.00 67.50 99 SER A N 1
ATOM 740 C CA . SER A 1 99 ? -22.288 -15.306 23.907 1.00 67.50 99 SER A CA 1
ATOM 741 C C . SER A 1 99 ? -23.171 -15.271 22.652 1.00 67.50 99 SER A C 1
ATOM 743 O O . SER A 1 99 ? -22.956 -16.065 21.740 1.00 67.50 99 SER A O 1
ATOM 745 N N . VAL A 1 100 ? -24.204 -14.421 22.631 1.00 64.94 100 VAL A N 1
ATOM 746 C CA . VAL A 1 100 ? -25.196 -14.326 21.541 1.00 64.94 100 VAL A CA 1
ATOM 747 C C . VAL A 1 100 ? -24.892 -13.182 20.562 1.00 64.94 100 VAL A C 1
ATOM 749 O O . VAL A 1 100 ? -25.302 -13.275 19.406 1.00 64.94 100 VAL A O 1
ATOM 752 N N . VAL A 1 101 ? -24.203 -12.128 21.015 1.00 56.00 101 VAL A N 1
ATOM 753 C CA . VAL A 1 101 ? -23.729 -10.993 20.196 1.00 56.00 101 VAL A CA 1
ATOM 754 C C . VAL A 1 101 ? -22.365 -11.314 19.601 1.00 56.00 101 VAL A C 1
ATOM 756 O O . VAL A 1 101 ? -22.242 -11.217 18.361 1.00 56.00 101 VAL A O 1
#